Protein AF-A0A9P3UN38-F1 (afdb_monomer_lite)

Secondary structure (DSSP, 8-state):
-PPPHHHHHHHHHTTTTT-SEEEEE-S---HHHHHHHHHHHTTT----EEEEEES---HHHHHHHHHH-TT-SEEEEEE----PPPTT---

Structure (mmCIF, N/CA/C/O backbone):
data_AF-A0A9P3UN38-F1
#
_entry.id   AF-A0A9P3UN38-F1
#
loop_
_atom_site.group_PDB
_atom_site.id
_atom_site.type_symbol
_atom_site.label_atom_id
_atom_site.label_alt_id
_atom_site.label_comp_id
_atom_site.label_asym_id
_atom_site.label_entity_id
_atom_site.label_seq_id
_atom_site.pdbx_PDB_ins_code
_atom_site.Cartn_x
_atom_site.Cartn_y
_atom_site.Cartn_z
_atom_site.occupancy
_atom_site.B_iso_or_equiv
_atom_site.auth_seq_id
_atom_site.auth_comp_id
_atom_site.auth_asym_id
_atom_site.auth_atom_id
_atom_site.pdbx_PDB_model_num
ATOM 1 N N . MET A 1 1 ? 19.985 14.186 -4.025 1.00 40.50 1 MET A N 1
ATOM 2 C CA . MET A 1 1 ? 19.444 14.126 -2.655 1.00 40.50 1 MET A CA 1
ATOM 3 C C . MET A 1 1 ? 18.454 12.973 -2.622 1.00 40.50 1 MET A C 1
ATOM 5 O O . MET A 1 1 ? 17.393 13.077 -3.225 1.00 40.50 1 MET A O 1
ATOM 9 N N . PHE A 1 2 ? 18.869 11.818 -2.102 1.00 44.16 2 PHE A N 1
ATOM 10 C CA . PHE A 1 2 ? 17.982 10.663 -1.962 1.00 44.16 2 PHE A CA 1
ATOM 11 C C . PHE A 1 2 ? 17.185 10.884 -0.678 1.00 44.16 2 PHE A C 1
ATOM 13 O O . PHE A 1 2 ? 17.786 11.060 0.373 1.00 44.16 2 PHE A O 1
ATOM 20 N N . CYS A 1 3 ? 15.863 10.993 -0.800 1.00 53.16 3 CYS A N 1
ATOM 21 C CA . CYS A 1 3 ? 14.963 11.132 0.341 1.00 53.16 3 CYS A CA 1
ATOM 22 C C . CYS A 1 3 ? 15.144 9.913 1.252 1.00 53.16 3 CYS A C 1
ATOM 24 O O . CYS A 1 3 ? 15.169 8.784 0.747 1.00 53.16 3 CYS A O 1
ATOM 26 N N . ASP A 1 4 ? 15.335 10.157 2.547 1.00 69.06 4 ASP A N 1
ATOM 27 C CA . ASP A 1 4 ? 15.517 9.102 3.532 1.00 69.06 4 ASP A CA 1
ATOM 28 C C . ASP A 1 4 ? 14.251 8.227 3.572 1.00 69.06 4 ASP A C 1
ATOM 30 O O . ASP A 1 4 ? 13.112 8.709 3.486 1.00 69.06 4 ASP A O 1
ATOM 34 N N . ILE A 1 5 ? 14.466 6.916 3.636 1.00 67.31 5 ILE A N 1
ATOM 35 C CA . ILE A 1 5 ? 13.410 5.909 3.735 1.00 67.31 5 ILE A CA 1
ATOM 36 C C . ILE A 1 5 ? 12.551 6.179 4.972 1.00 67.31 5 ILE A C 1
ATOM 38 O O . ILE A 1 5 ? 11.322 6.090 4.890 1.00 67.31 5 ILE A O 1
ATOM 42 N N . ASP A 1 6 ? 13.192 6.577 6.070 1.00 70.44 6 ASP A N 1
ATOM 43 C CA . ASP A 1 6 ? 12.538 6.796 7.352 1.00 70.44 6 ASP A CA 1
ATOM 44 C C . ASP A 1 6 ? 11.698 8.072 7.328 1.00 70.44 6 ASP A C 1
ATOM 46 O O . ASP A 1 6 ? 10.583 8.099 7.846 1.00 70.44 6 ASP A O 1
ATOM 50 N N . GLU A 1 7 ? 12.166 9.106 6.631 1.00 78.25 7 GLU A N 1
ATOM 51 C CA . GLU A 1 7 ? 11.455 10.376 6.491 1.00 78.25 7 GLU A CA 1
ATOM 52 C C . GLU A 1 7 ? 10.206 10.231 5.606 1.00 78.25 7 GLU A C 1
ATOM 54 O O . GLU A 1 7 ? 9.127 10.726 5.941 1.00 78.25 7 GLU A O 1
ATOM 59 N N . THR A 1 8 ? 10.307 9.465 4.514 1.00 77.56 8 THR A N 1
ATOM 60 C CA . THR A 1 8 ? 9.151 9.170 3.651 1.00 77.56 8 THR A CA 1
ATOM 61 C C . THR A 1 8 ? 8.115 8.309 4.380 1.00 77.56 8 THR A C 1
ATOM 63 O O . THR A 1 8 ? 6.913 8.573 4.283 1.00 77.56 8 THR A O 1
ATOM 66 N N . ALA A 1 9 ? 8.559 7.288 5.121 1.00 78.56 9 ALA A N 1
ATOM 67 C CA . ALA A 1 9 ? 7.672 6.452 5.927 1.00 78.56 9 ALA A CA 1
ATOM 68 C C . ALA A 1 9 ? 6.988 7.277 7.025 1.00 78.56 9 ALA A C 1
ATOM 70 O O . ALA A 1 9 ? 5.773 7.185 7.194 1.00 78.56 9 ALA A O 1
ATOM 71 N N . ALA A 1 10 ? 7.748 8.119 7.730 1.00 81.69 10 ALA A N 1
ATOM 72 C CA . ALA A 1 10 ? 7.234 9.002 8.769 1.00 81.69 10 ALA A CA 1
ATOM 73 C C . ALA A 1 10 ? 6.193 9.981 8.220 1.00 81.69 10 ALA A C 1
ATOM 75 O O . ALA A 1 10 ? 5.154 10.180 8.845 1.00 81.69 10 ALA A O 1
ATOM 76 N N . TYR A 1 11 ? 6.423 10.546 7.031 1.00 84.38 11 TYR A N 1
ATOM 77 C CA . TYR A 1 11 ? 5.442 11.404 6.374 1.00 84.38 11 TYR A CA 1
ATOM 78 C C . TYR A 1 11 ? 4.136 10.660 6.069 1.00 84.38 11 TYR A C 1
ATOM 80 O O . TYR A 1 11 ? 3.056 11.134 6.412 1.00 84.38 11 TYR A O 1
ATOM 88 N N . LEU A 1 12 ? 4.217 9.470 5.466 1.00 82.75 12 LEU A N 1
ATOM 89 C CA . LEU A 1 12 ? 3.032 8.677 5.127 1.00 82.75 12 LEU A CA 1
ATOM 90 C C . LEU A 1 12 ? 2.267 8.201 6.370 1.00 82.75 12 LEU A C 1
ATOM 92 O O . LEU A 1 12 ? 1.036 8.188 6.356 1.00 82.75 12 LEU A O 1
ATOM 96 N N . ARG A 1 13 ? 2.975 7.877 7.460 1.00 83.25 13 ARG A N 1
ATOM 97 C CA . ARG A 1 13 ? 2.368 7.463 8.734 1.00 83.25 13 ARG A CA 1
ATOM 98 C C . ARG A 1 13 ? 1.479 8.526 9.365 1.00 83.25 13 ARG A C 1
ATOM 100 O O . ARG A 1 13 ? 0.537 8.170 10.062 1.00 83.25 13 ARG A O 1
ATOM 107 N N . GLN A 1 14 ? 1.692 9.810 9.078 1.00 87.19 14 GLN A N 1
ATOM 108 C CA . GLN A 1 14 ? 0.791 10.873 9.552 1.00 87.19 14 GLN A CA 1
ATOM 109 C C . GLN A 1 14 ? -0.653 10.672 9.066 1.00 87.19 14 GLN A C 1
ATOM 111 O O . GLN A 1 14 ? -1.595 11.158 9.689 1.00 87.19 14 GLN A O 1
ATOM 116 N N . PHE A 1 15 ? -0.832 9.914 7.983 1.00 86.19 15 PHE A N 1
ATOM 117 C CA . PHE A 1 15 ? -2.124 9.614 7.384 1.00 86.19 15 PHE A CA 1
ATOM 118 C C . PHE A 1 15 ? -2.546 8.150 7.567 1.00 86.19 15 PHE A C 1
ATOM 120 O O . PHE A 1 15 ? -3.576 7.750 7.029 1.00 86.19 15 PHE A O 1
ATOM 127 N N . GLU A 1 16 ? -1.807 7.338 8.336 1.00 83.69 16 GLU A N 1
ATOM 128 C CA . GLU A 1 16 ? -2.076 5.895 8.490 1.00 83.69 16 GLU A CA 1
ATOM 129 C C . GLU A 1 16 ? -3.483 5.594 9.037 1.00 83.69 16 GLU A C 1
ATOM 131 O O . GLU A 1 16 ? -4.003 4.507 8.815 1.00 83.69 16 GLU A O 1
ATOM 136 N N . ASN A 1 17 ? -4.087 6.556 9.750 1.00 83.12 17 ASN A N 1
ATOM 137 C CA . ASN A 1 17 ? -5.396 6.443 10.404 1.00 83.12 17 ASN A CA 1
ATOM 138 C C . ASN A 1 17 ? -6.517 7.214 9.682 1.00 83.12 17 ASN A C 1
ATOM 140 O O . ASN A 1 17 ? -7.660 7.178 10.127 1.00 83.12 17 ASN A O 1
ATOM 144 N N . THR A 1 18 ? -6.218 7.913 8.585 1.00 88.81 18 THR A N 1
ATOM 145 C CA . THR A 1 18 ? -7.214 8.694 7.827 1.00 88.81 18 THR A CA 1
ATOM 146 C C . THR A 1 18 ? -7.240 8.363 6.338 1.00 88.81 18 THR A C 1
ATOM 148 O O . THR A 1 18 ? -8.250 8.594 5.672 1.00 88.81 18 THR A O 1
ATOM 151 N N . LEU A 1 19 ? -6.156 7.810 5.793 1.00 88.00 19 LEU A N 1
ATOM 152 C CA . LEU A 1 19 ? -6.024 7.551 4.368 1.00 88.00 19 LEU A CA 1
ATOM 153 C C . LEU A 1 19 ? -6.616 6.193 3.984 1.00 88.00 19 LEU A C 1
ATOM 155 O O . LEU A 1 19 ? -5.982 5.152 4.126 1.00 88.00 19 LEU A O 1
ATOM 159 N N . THR A 1 20 ? -7.818 6.221 3.417 1.00 89.88 20 THR A N 1
ATOM 160 C CA . THR A 1 20 ? -8.508 5.023 2.904 1.00 89.88 20 THR A CA 1
ATOM 161 C C . THR A 1 20 ? -8.194 4.728 1.438 1.00 89.88 20 THR A C 1
ATOM 163 O O . THR A 1 20 ? -8.413 3.617 0.957 1.00 89.88 20 THR A O 1
ATOM 166 N N . SER A 1 21 ? -7.656 5.708 0.705 1.00 89.69 21 SER A N 1
ATOM 167 C CA . SER A 1 21 ? -7.337 5.578 -0.715 1.00 89.69 21 SER A CA 1
ATOM 168 C C . SER A 1 21 ? -6.060 6.329 -1.078 1.00 89.69 21 SER A C 1
ATOM 170 O O . SER A 1 21 ? -5.968 7.539 -0.879 1.00 89.69 21 SER A O 1
ATOM 172 N N . LEU A 1 22 ? -5.107 5.634 -1.702 1.00 87.38 22 LEU A N 1
ATOM 173 C CA . LEU A 1 22 ? -3.844 6.201 -2.174 1.00 87.38 22 LEU A CA 1
ATOM 174 C C . LEU A 1 22 ? -3.664 5.974 -3.676 1.00 87.38 22 LEU A C 1
ATOM 176 O O . LEU A 1 22 ? -3.815 4.863 -4.179 1.00 87.38 22 LEU A O 1
ATOM 180 N N . THR A 1 23 ? -3.285 7.028 -4.404 1.00 87.94 23 THR A N 1
ATOM 181 C CA . THR A 1 23 ? -2.911 6.934 -5.822 1.00 87.94 23 THR A CA 1
ATOM 182 C C . THR A 1 23 ? -1.465 7.361 -6.031 1.00 87.94 23 THR A C 1
ATOM 184 O O . THR A 1 23 ? -1.106 8.512 -5.800 1.00 87.94 23 THR A O 1
ATOM 187 N N . LEU A 1 24 ? -0.647 6.453 -6.556 1.00 82.62 24 LEU A N 1
ATOM 188 C CA . LEU A 1 24 ? 0.745 6.690 -6.912 1.00 82.62 24 LEU A CA 1
ATOM 189 C C . LEU A 1 24 ? 0.890 6.749 -8.428 1.00 82.62 24 LEU A C 1
ATOM 191 O O . LEU A 1 24 ? 0.642 5.778 -9.147 1.00 82.62 24 LEU A O 1
ATOM 195 N N . LYS A 1 25 ? 1.346 7.897 -8.924 1.00 79.00 25 LYS A N 1
ATOM 196 C CA . LYS A 1 25 ? 1.705 8.085 -10.332 1.00 79.00 25 LYS A CA 1
ATOM 197 C C . LYS A 1 25 ? 3.213 8.256 -10.411 1.00 79.00 25 LYS A C 1
ATOM 199 O O . LYS A 1 25 ? 3.727 9.339 -10.150 1.00 79.00 25 LYS A O 1
ATOM 204 N N . LYS A 1 26 ? 3.931 7.195 -10.776 1.00 70.31 26 LYS A N 1
ATOM 205 C CA . LYS A 1 26 ? 5.389 7.240 -10.927 1.00 70.31 26 LYS A CA 1
ATOM 206 C C . LYS A 1 26 ? 5.797 6.565 -12.222 1.00 70.31 26 LYS A C 1
ATOM 208 O O . LYS A 1 26 ? 5.114 5.676 -12.708 1.00 70.31 26 LYS A O 1
ATOM 213 N N . ARG A 1 27 ? 6.926 6.976 -12.804 1.00 63.69 27 ARG A N 1
ATOM 214 C CA . ARG A 1 27 ? 7.441 6.281 -13.991 1.00 63.69 27 ARG A CA 1
ATOM 215 C C . ARG A 1 27 ? 7.782 4.821 -13.657 1.00 63.69 27 ARG A C 1
ATOM 217 O O . ARG A 1 27 ? 7.382 3.916 -14.372 1.00 63.69 27 ARG A O 1
ATOM 224 N N . SER A 1 28 ? 8.448 4.581 -12.537 1.00 68.75 28 SER A N 1
ATOM 225 C CA . SER A 1 28 ? 8.727 3.234 -12.041 1.00 68.75 28 SER A CA 1
ATOM 226 C C . SER A 1 28 ? 8.667 3.231 -10.518 1.00 68.75 28 SER A C 1
ATOM 228 O O . SER A 1 28 ? 9.100 4.200 -9.885 1.00 68.75 28 SER A O 1
ATOM 230 N N . LEU A 1 29 ? 8.115 2.166 -9.939 1.00 76.12 29 LEU A N 1
ATOM 231 C CA . LEU A 1 29 ? 8.243 1.875 -8.516 1.00 76.12 29 LEU A CA 1
ATOM 232 C C . LEU A 1 29 ? 9.388 0.886 -8.337 1.00 76.12 29 LEU A C 1
ATOM 234 O O . LEU A 1 29 ? 9.462 -0.127 -9.023 1.00 76.12 29 LEU A O 1
ATOM 238 N N . SER A 1 30 ? 10.275 1.192 -7.399 1.00 83.06 30 SER A N 1
ATOM 239 C CA . SER A 1 30 ? 11.293 0.239 -6.956 1.00 83.06 30 SER A CA 1
ATOM 240 C C . SER A 1 30 ? 10.808 -0.491 -5.710 1.00 83.06 30 SER A C 1
ATOM 242 O O . SER A 1 30 ? 9.884 -0.027 -5.038 1.00 83.06 30 SER A O 1
ATOM 244 N N . TYR A 1 31 ? 11.479 -1.593 -5.375 1.00 83.56 31 TYR A N 1
ATOM 245 C CA . TYR A 1 31 ? 11.212 -2.366 -4.161 1.00 83.56 31 TYR A CA 1
ATOM 246 C C . TYR A 1 31 ? 11.177 -1.503 -2.903 1.00 83.56 31 TYR A C 1
ATOM 248 O O . TYR A 1 31 ? 10.212 -1.560 -2.148 1.00 83.56 31 TYR A O 1
ATOM 256 N N . ASN A 1 32 ? 12.150 -0.603 -2.746 1.00 84.25 32 ASN A N 1
ATOM 257 C CA . ASN A 1 32 ? 12.189 0.303 -1.600 1.00 84.25 32 ASN A CA 1
ATOM 258 C C . ASN A 1 32 ? 10.970 1.224 -1.524 1.00 84.25 32 ASN A C 1
ATOM 260 O O . ASN A 1 32 ? 10.450 1.427 -0.436 1.00 84.25 32 ASN A O 1
ATOM 264 N N . HIS A 1 33 ? 10.468 1.736 -2.652 1.00 83.69 33 HIS A N 1
ATOM 265 C CA . HIS A 1 33 ? 9.269 2.578 -2.625 1.00 83.69 33 HIS A CA 1
ATOM 266 C C . HIS A 1 33 ? 8.051 1.818 -2.099 1.00 83.69 33 HIS A C 1
ATOM 268 O O . HIS A 1 33 ? 7.278 2.369 -1.325 1.00 83.69 33 HIS A O 1
ATOM 274 N N . VAL A 1 34 ? 7.882 0.562 -2.516 1.00 84.38 34 VAL A N 1
ATOM 275 C CA . VAL A 1 34 ? 6.765 -0.276 -2.067 1.00 84.38 34 VAL A CA 1
ATOM 276 C C . VAL A 1 34 ? 6.952 -0.711 -0.615 1.00 84.38 34 VAL A C 1
ATOM 278 O O . VAL A 1 34 ? 5.984 -0.691 0.137 1.00 84.38 34 VAL A O 1
ATOM 281 N N . ARG A 1 35 ? 8.185 -1.018 -0.191 1.00 86.88 35 ARG A N 1
ATOM 282 C CA . ARG A 1 35 ? 8.513 -1.354 1.203 1.00 86.88 35 ARG A CA 1
ATOM 283 C C . ARG A 1 35 ? 8.163 -0.226 2.170 1.00 86.88 35 ARG A C 1
ATOM 285 O O . ARG A 1 35 ? 7.475 -0.482 3.147 1.00 86.88 35 ARG A O 1
ATOM 292 N N . ILE A 1 36 ? 8.574 1.006 1.869 1.00 86.25 36 ILE A N 1
ATOM 293 C CA . ILE A 1 36 ? 8.248 2.194 2.681 1.00 86.25 36 ILE A CA 1
ATOM 294 C C . ILE A 1 36 ? 6.735 2.330 2.847 1.00 86.25 36 ILE A C 1
ATOM 296 O O . ILE A 1 36 ? 6.228 2.607 3.928 1.00 86.25 36 ILE A O 1
ATOM 300 N N . LEU A 1 37 ? 6.008 2.124 1.752 1.00 84.75 37 LEU A N 1
ATOM 301 C CA . LEU A 1 37 ? 4.562 2.258 1.727 1.00 84.75 37 LEU A CA 1
ATOM 302 C C . LEU A 1 37 ? 3.889 1.175 2.568 1.00 84.75 37 LEU A C 1
ATOM 304 O O . LEU A 1 37 ? 3.038 1.472 3.396 1.00 84.75 37 LEU A O 1
ATOM 308 N N . ALA A 1 38 ? 4.334 -0.068 2.410 1.00 84.25 38 ALA A N 1
ATOM 309 C CA . ALA A 1 38 ? 3.942 -1.176 3.261 1.00 84.25 38 ALA A CA 1
ATOM 310 C C . ALA A 1 38 ? 4.198 -0.872 4.748 1.00 84.25 38 ALA A C 1
ATOM 312 O O . ALA A 1 38 ? 3.298 -1.016 5.565 1.00 84.25 38 ALA A O 1
ATOM 313 N N . GLU A 1 39 ? 5.390 -0.396 5.107 1.00 84.25 39 GLU A N 1
ATOM 314 C CA . GLU A 1 39 ? 5.770 -0.079 6.492 1.00 84.25 39 GLU A CA 1
ATOM 315 C C . GLU A 1 39 ? 4.992 1.096 7.094 1.00 84.25 39 GLU A C 1
ATOM 317 O O . GLU A 1 3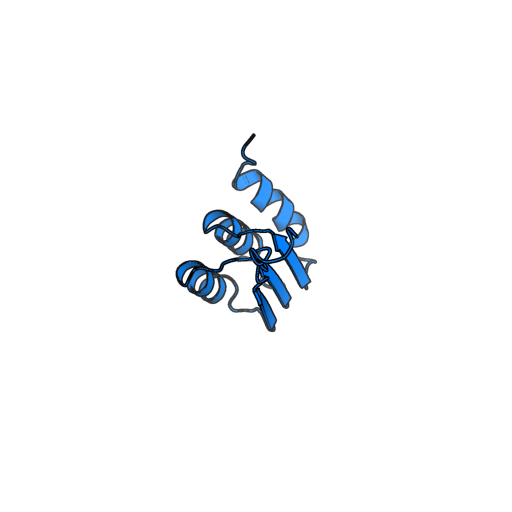9 ? 4.823 1.163 8.316 1.00 84.25 39 GLU A O 1
ATOM 322 N N . ALA A 1 40 ? 4.522 2.019 6.256 1.00 84.50 40 ALA A N 1
ATOM 323 C CA . ALA A 1 40 ? 3.701 3.139 6.686 1.00 84.50 40 ALA A CA 1
ATOM 324 C C . ALA A 1 40 ? 2.259 2.728 7.020 1.00 84.50 40 ALA A C 1
ATOM 326 O O . ALA A 1 40 ? 1.648 3.356 7.876 1.00 84.50 40 ALA A O 1
ATOM 327 N N . PHE A 1 41 ? 1.727 1.676 6.386 1.00 84.19 41 PHE A N 1
ATOM 328 C CA . PHE A 1 41 ? 0.331 1.247 6.563 1.00 84.19 41 PHE A CA 1
ATOM 329 C C . PHE A 1 41 ? 0.165 -0.126 7.246 1.00 84.19 41 PHE A C 1
ATOM 331 O O . PHE A 1 41 ? -0.963 -0.526 7.531 1.00 84.19 41 PHE A O 1
ATOM 338 N N . ALA A 1 42 ? 1.261 -0.823 7.573 1.00 77.00 42 ALA A N 1
ATOM 339 C CA . ALA A 1 42 ? 1.252 -2.171 8.157 1.00 77.00 42 ALA A CA 1
ATOM 340 C C . ALA A 1 42 ? 0.562 -2.285 9.533 1.00 77.00 42 ALA A C 1
ATOM 342 O O . ALA A 1 42 ? 0.143 -3.374 9.913 1.00 77.00 42 ALA A O 1
ATOM 343 N N . SER A 1 43 ? 0.479 -1.195 10.300 1.00 70.12 43 SER A N 1
ATOM 344 C CA . SER A 1 43 ? 0.035 -1.192 11.705 1.00 70.12 43 SER A CA 1
ATOM 345 C C . SER A 1 43 ? -1.483 -1.071 11.879 1.00 70.12 43 SER A C 1
ATOM 347 O O . SER A 1 43 ? -2.048 -1.667 12.794 1.00 70.12 43 SER A O 1
ATOM 349 N N . LYS A 1 44 ? -2.136 -0.261 11.040 1.00 66.88 44 LYS A N 1
ATOM 350 C CA . LYS A 1 44 ? -3.524 0.198 11.245 1.00 66.88 44 LYS A CA 1
ATOM 351 C C . LYS A 1 44 ? -4.465 -0.207 10.114 1.00 66.88 44 LYS A C 1
ATOM 353 O O . LYS A 1 44 ? -5.662 -0.320 10.343 1.00 66.88 44 LYS A O 1
ATOM 358 N N . ASN A 1 45 ? -3.908 -0.472 8.928 1.00 63.88 45 ASN A N 1
ATOM 359 C CA . ASN A 1 45 ? -4.518 -1.228 7.835 1.00 63.88 45 ASN A CA 1
ATOM 360 C C . ASN A 1 45 ? -5.968 -0.818 7.471 1.00 63.88 45 ASN A C 1
ATOM 362 O O . ASN A 1 45 ? -6.806 -1.667 7.172 1.00 63.88 45 ASN A O 1
ATOM 366 N N . ILE A 1 46 ? -6.246 0.493 7.494 1.00 83.75 46 ILE A N 1
ATOM 367 C CA . ILE A 1 46 ? -7.486 1.115 6.984 1.00 83.75 46 ILE A CA 1
ATOM 368 C C . ILE A 1 46 ? -7.371 1.556 5.516 1.00 83.75 46 ILE A C 1
ATOM 370 O O . ILE A 1 46 ? -8.321 2.087 4.943 1.00 83.75 46 ILE A O 1
ATOM 374 N N . LEU A 1 47 ? -6.193 1.394 4.906 1.00 86.69 47 LEU A N 1
ATOM 375 C CA . LEU A 1 47 ? -6.005 1.675 3.492 1.00 86.69 47 LEU A CA 1
ATOM 376 C C . LEU A 1 47 ? -6.742 0.595 2.695 1.00 86.69 47 LEU A C 1
ATOM 378 O O . LEU A 1 47 ? -6.266 -0.527 2.564 1.00 86.69 47 LEU A O 1
ATOM 382 N N . GLU A 1 48 ? -7.907 0.942 2.163 1.00 89.38 48 GLU A N 1
ATOM 383 C CA . GLU A 1 48 ? -8.760 0.019 1.414 1.00 89.38 48 GLU A CA 1
ATOM 384 C C . GLU A 1 48 ? -8.382 -0.034 -0.066 1.00 89.38 48 GLU A C 1
ATOM 386 O O . GLU A 1 48 ? -8.588 -1.051 -0.732 1.00 89.38 48 GLU A O 1
ATOM 391 N N . ARG A 1 49 ? -7.868 1.078 -0.609 1.00 90.19 49 ARG A N 1
ATOM 392 C CA . ARG A 1 49 ? -7.667 1.242 -2.053 1.00 90.19 49 ARG A CA 1
ATOM 393 C C . ARG A 1 49 ? -6.273 1.753 -2.369 1.00 90.19 49 ARG A C 1
ATOM 395 O O . ARG A 1 49 ? -5.866 2.826 -1.924 1.00 90.19 49 ARG A O 1
ATOM 402 N N . LEU A 1 50 ? -5.573 1.019 -3.226 1.00 88.62 50 LEU A N 1
ATOM 403 C CA . LEU A 1 50 ? -4.267 1.404 -3.743 1.00 88.62 50 LEU A CA 1
ATOM 404 C C . LEU A 1 50 ? -4.300 1.413 -5.269 1.00 88.62 50 LEU A C 1
ATOM 406 O O . LEU A 1 50 ? -4.563 0.400 -5.910 1.00 88.62 50 LEU A O 1
ATOM 410 N N . ASN A 1 51 ? -4.023 2.571 -5.862 1.00 89.31 51 ASN A N 1
ATOM 411 C CA . ASN A 1 51 ? -3.911 2.734 -7.306 1.00 89.31 51 ASN A CA 1
ATOM 412 C C . ASN A 1 51 ? -2.468 3.060 -7.683 1.00 89.31 51 ASN A C 1
ATOM 414 O O . ASN A 1 51 ? -1.934 4.105 -7.316 1.00 89.31 51 ASN A O 1
ATOM 418 N N . ILE A 1 52 ? -1.840 2.168 -8.438 1.00 85.62 52 ILE A N 1
ATOM 419 C CA . ILE A 1 52 ? -0.464 2.289 -8.893 1.00 85.62 52 ILE A CA 1
ATOM 420 C C . ILE A 1 52 ? -0.460 2.400 -10.412 1.00 85.62 52 ILE A C 1
ATOM 422 O O . ILE A 1 52 ? -0.814 1.463 -11.125 1.00 85.62 52 ILE A O 1
ATOM 426 N N . ALA A 1 53 ? 0.022 3.531 -10.923 1.00 84.12 53 ALA A N 1
ATOM 427 C CA . ALA A 1 53 ? 0.278 3.717 -12.345 1.00 84.12 53 ALA A CA 1
ATOM 428 C C . ALA A 1 53 ? 1.787 3.803 -12.609 1.00 84.12 53 ALA A C 1
ATOM 430 O O . ALA A 1 53 ? 2.400 4.814 -12.257 1.00 84.12 53 ALA A O 1
ATOM 431 N N . VAL A 1 54 ? 2.359 2.778 -13.255 1.00 79.25 54 VAL A N 1
ATOM 432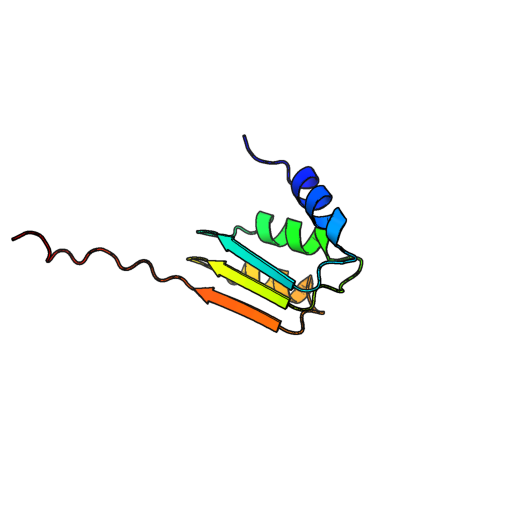 C CA . VAL A 1 54 ? 3.805 2.633 -13.533 1.00 79.25 54 VAL A CA 1
ATOM 433 C C . VAL A 1 54 ? 4.082 2.070 -14.930 1.00 79.25 54 VAL A C 1
ATOM 435 O O . VAL A 1 54 ? 3.207 1.470 -15.544 1.00 79.25 54 VAL A O 1
ATOM 438 N N . TYR A 1 55 ? 5.299 2.264 -15.447 1.00 72.62 55 TYR A N 1
ATOM 439 C CA . TYR A 1 55 ? 5.769 1.649 -16.701 1.00 72.62 55 TYR A CA 1
ATOM 440 C C . TYR A 1 55 ? 6.279 0.213 -16.520 1.00 72.62 55 TYR A C 1
ATOM 442 O O . TYR A 1 55 ? 6.504 -0.469 -17.507 1.00 72.62 55 TYR A O 1
ATOM 450 N N . SER A 1 56 ? 6.539 -0.231 -15.290 1.00 73.06 56 SER A N 1
ATOM 451 C CA . SER A 1 56 ? 7.015 -1.586 -15.003 1.00 73.06 56 SER A CA 1
ATOM 452 C C . SER A 1 56 ? 6.719 -1.946 -13.549 1.00 73.06 56 SER A C 1
ATOM 454 O O . SER A 1 56 ? 6.810 -1.090 -12.664 1.00 73.06 56 SER A O 1
ATOM 456 N N . LEU A 1 57 ? 6.346 -3.204 -13.328 1.00 74.88 57 LEU A N 1
ATOM 457 C CA . LEU A 1 57 ? 6.093 -3.821 -12.029 1.00 74.88 57 LEU A CA 1
ATOM 458 C C . LEU A 1 57 ? 6.787 -5.179 -12.039 1.00 74.88 57 LEU A C 1
ATOM 460 O O . LEU A 1 57 ? 6.477 -6.017 -12.883 1.00 74.88 57 LEU A O 1
ATOM 464 N N . SER A 1 58 ? 7.739 -5.393 -11.133 1.00 84.12 58 SER A N 1
ATOM 465 C CA . SER A 1 58 ? 8.361 -6.708 -10.998 1.00 84.12 58 SER A CA 1
ATOM 466 C C . SER A 1 58 ? 7.470 -7.645 -10.170 1.00 84.12 58 SER A C 1
ATOM 468 O O . SER A 1 58 ? 6.754 -7.176 -9.280 1.00 84.12 58 SER A O 1
ATOM 470 N N . PRO A 1 59 ? 7.530 -8.969 -10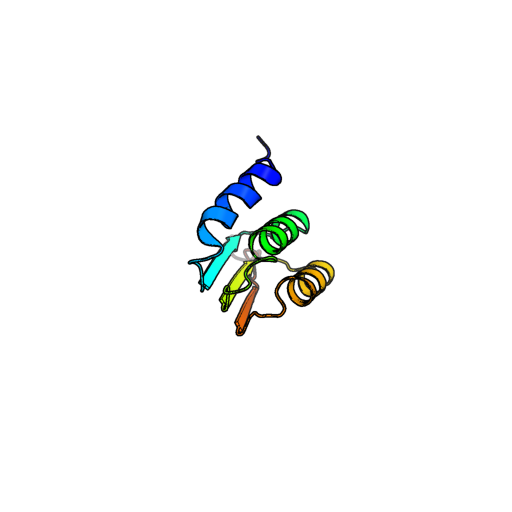.394 1.00 85.12 59 PRO A N 1
ATOM 471 C CA . PRO A 1 59 ? 6.783 -9.941 -9.592 1.00 85.12 59 PRO A CA 1
ATOM 472 C C . PRO A 1 59 ? 7.052 -9.811 -8.087 1.00 85.12 59 PRO A C 1
ATOM 474 O O . PRO A 1 59 ? 6.133 -9.893 -7.281 1.00 85.12 59 PRO A O 1
ATOM 477 N N . SER A 1 60 ? 8.294 -9.504 -7.703 1.00 87.62 60 SER A N 1
ATOM 478 C CA . SER A 1 60 ? 8.696 -9.297 -6.306 1.00 87.62 60 SER A CA 1
ATOM 479 C C . SER A 1 60 ? 7.937 -8.150 -5.629 1.00 87.62 60 SER A C 1
ATOM 481 O O . SER A 1 60 ? 7.658 -8.215 -4.437 1.00 87.62 60 SER A O 1
ATOM 483 N N . LEU A 1 61 ? 7.582 -7.100 -6.379 1.00 84.50 61 LEU A N 1
ATOM 484 C CA . LEU A 1 61 ? 6.769 -5.997 -5.860 1.00 84.50 61 LEU A CA 1
ATOM 485 C C . LEU A 1 61 ? 5.333 -6.425 -5.585 1.00 84.50 61 LEU A C 1
ATOM 487 O O . LEU A 1 61 ? 4.744 -5.976 -4.608 1.00 84.50 61 LEU A O 1
ATOM 491 N N . LEU A 1 62 ? 4.774 -7.271 -6.452 1.00 84.88 62 LEU A N 1
ATOM 492 C CA . LEU A 1 62 ? 3.417 -7.786 -6.289 1.00 84.88 62 LEU A CA 1
ATOM 493 C C . LEU A 1 62 ? 3.317 -8.676 -5.052 1.00 84.88 62 LEU A C 1
ATOM 495 O O . LEU A 1 62 ? 2.377 -8.520 -4.279 1.00 84.88 62 LEU A O 1
ATOM 499 N N . VAL A 1 63 ? 4.312 -9.541 -4.837 1.00 88.69 63 VAL A N 1
ATOM 500 C CA . VAL A 1 63 ? 4.403 -10.375 -3.630 1.00 88.69 63 VAL A CA 1
ATOM 501 C C . VAL A 1 63 ? 4.464 -9.498 -2.380 1.00 88.69 63 VAL A C 1
ATOM 503 O O . VAL A 1 63 ? 3.657 -9.674 -1.475 1.00 88.69 63 VAL A O 1
ATOM 506 N N . LEU A 1 64 ? 5.338 -8.486 -2.365 1.00 87.31 64 LEU A N 1
ATOM 507 C CA . LEU A 1 64 ? 5.459 -7.580 -1.222 1.00 87.31 64 LEU A CA 1
ATOM 508 C C . LEU A 1 64 ? 4.152 -6.823 -0.924 1.00 87.31 64 LEU A C 1
ATOM 510 O O . LEU A 1 64 ? 3.780 -6.675 0.239 1.00 87.31 64 LEU A O 1
ATOM 514 N N . LEU A 1 65 ? 3.448 -6.345 -1.958 1.00 84.88 65 LEU A N 1
ATOM 515 C CA . LEU A 1 65 ? 2.141 -5.697 -1.802 1.00 84.88 65 LEU A CA 1
ATOM 516 C C . LEU A 1 65 ? 1.110 -6.659 -1.206 1.00 84.88 65 LEU A C 1
ATOM 518 O O . LEU A 1 65 ? 0.393 -6.272 -0.289 1.00 84.88 65 LEU A O 1
ATOM 522 N N . ALA A 1 66 ? 1.056 -7.898 -1.696 1.00 84.00 66 ALA A N 1
ATOM 523 C CA . ALA A 1 66 ? 0.120 -8.905 -1.208 1.00 84.00 66 ALA A CA 1
ATOM 524 C C . ALA A 1 66 ? 0.388 -9.290 0.256 1.00 84.00 66 ALA A C 1
ATOM 526 O O . ALA A 1 66 ? -0.548 -9.421 1.038 1.00 84.00 66 ALA A O 1
ATOM 527 N N . GLU A 1 67 ? 1.659 -9.428 0.641 1.00 86.00 67 GLU A N 1
ATOM 528 C CA . GLU A 1 67 ? 2.045 -9.788 2.009 1.00 86.00 67 GLU A CA 1
ATOM 529 C C . GLU A 1 67 ? 1.792 -8.665 3.016 1.00 86.00 67 GLU A C 1
ATOM 531 O O . GLU A 1 67 ? 1.408 -8.924 4.155 1.00 86.00 67 GLU A O 1
ATOM 536 N N . LYS A 1 68 ? 2.059 -7.413 2.628 1.00 84.75 68 LYS A N 1
ATOM 537 C CA . LYS A 1 68 ? 2.063 -6.285 3.569 1.00 84.75 68 LYS A CA 1
ATOM 538 C C . LYS A 1 68 ? 0.779 -5.473 3.578 1.00 84.75 68 LYS A C 1
ATOM 540 O O . LYS A 1 68 ? 0.493 -4.832 4.583 1.00 84.75 68 LYS A O 1
ATOM 545 N N . LEU A 1 69 ? 0.028 -5.483 2.483 1.00 83.06 69 LEU A N 1
ATOM 546 C CA . LEU A 1 69 ? -1.217 -4.734 2.323 1.00 83.06 69 LEU A CA 1
ATOM 547 C C . LEU A 1 69 ? -2.383 -5.692 2.047 1.00 83.06 69 LEU A C 1
ATOM 549 O O . LEU A 1 69 ? -3.190 -5.478 1.144 1.00 83.06 69 LEU A O 1
ATOM 553 N N . SER A 1 70 ? -2.469 -6.762 2.838 1.00 81.31 70 SER A N 1
ATOM 554 C CA . SER A 1 70 ? -3.479 -7.819 2.702 1.00 81.31 70 SER A CA 1
ATOM 555 C C . SER A 1 70 ? -4.921 -7.354 2.946 1.00 81.31 70 SER A C 1
ATOM 557 O O . SER A 1 70 ? -5.850 -8.031 2.517 1.00 81.31 70 SER A O 1
ATOM 559 N N . ASN A 1 71 ? -5.122 -6.194 3.580 1.00 81.81 71 ASN A N 1
ATOM 560 C CA . ASN A 1 71 ? -6.453 -5.624 3.821 1.00 81.81 71 ASN A CA 1
ATOM 561 C C . ASN A 1 71 ? -6.960 -4.733 2.678 1.00 81.81 71 ASN A C 1
ATOM 563 O O . ASN A 1 71 ? -8.060 -4.187 2.773 1.00 81.81 71 ASN A O 1
ATOM 567 N N . LEU A 1 72 ? -6.186 -4.570 1.598 1.00 86.00 72 LEU A N 1
ATOM 568 C CA . LEU A 1 72 ? -6.658 -3.841 0.426 1.00 86.00 72 LEU A CA 1
ATOM 569 C C . LEU A 1 72 ? -7.887 -4.541 -0.158 1.00 86.00 72 LEU A C 1
ATOM 571 O O . LEU A 1 72 ? -7.821 -5.674 -0.626 1.00 86.00 72 LEU A O 1
ATOM 575 N N . GLN A 1 73 ? -9.000 -3.818 -0.206 1.00 88.81 73 GLN A N 1
ATOM 576 C CA . GLN A 1 73 ? -10.202 -4.246 -0.917 1.00 88.81 73 GLN A CA 1
ATOM 577 C C . GLN A 1 73 ? -10.023 -4.091 -2.425 1.00 88.81 73 GLN A C 1
ATOM 579 O O . GLN A 1 73 ? -10.645 -4.794 -3.219 1.00 88.81 73 GLN A O 1
ATOM 584 N N . SER A 1 74 ? -9.206 -3.126 -2.852 1.00 89.69 74 SER A N 1
ATOM 585 C CA . SER A 1 74 ? -8.943 -2.898 -4.267 1.00 89.69 74 SER A CA 1
ATOM 586 C C . SER A 1 74 ? -7.501 -2.490 -4.527 1.00 89.69 74 SER A C 1
ATOM 588 O O . SER A 1 74 ? -7.005 -1.491 -4.002 1.00 89.69 74 SER A O 1
ATOM 590 N N . LEU A 1 75 ? -6.857 -3.233 -5.426 1.00 86.88 75 LEU A N 1
ATOM 591 C CA . LEU A 1 75 ? -5.557 -2.905 -5.994 1.00 86.88 75 LEU A CA 1
ATOM 592 C C . LEU A 1 75 ? -5.712 -2.650 -7.496 1.00 86.88 75 LEU A C 1
ATOM 594 O O . LEU A 1 75 ? -5.980 -3.566 -8.271 1.00 86.88 75 LEU A O 1
ATOM 598 N N . TYR A 1 76 ? -5.514 -1.402 -7.914 1.00 87.38 76 TYR A N 1
ATOM 599 C CA . TYR A 1 76 ? -5.525 -1.015 -9.322 1.00 87.38 76 TYR A CA 1
ATOM 600 C C . TYR A 1 76 ? -4.096 -0.879 -9.832 1.00 87.38 76 TYR A C 1
ATOM 602 O O . TYR A 1 76 ? -3.351 -0.004 -9.392 1.00 87.38 76 TYR A O 1
ATOM 610 N N . LEU A 1 77 ? -3.721 -1.722 -10.793 1.00 83.31 77 LEU A N 1
ATOM 611 C CA . LEU A 1 77 ? -2.416 -1.674 -11.447 1.00 83.31 77 LEU A CA 1
ATOM 612 C C . LEU A 1 77 ? -2.584 -1.190 -12.883 1.00 83.31 77 LEU A C 1
ATOM 614 O O . LEU A 1 77 ? -3.172 -1.868 -13.723 1.00 83.31 77 LEU A O 1
ATOM 618 N N . ARG A 1 78 ? -2.051 -0.005 -13.183 1.00 81.50 78 ARG A N 1
ATOM 619 C CA . ARG A 1 78 ? -2.070 0.565 -14.529 1.00 81.50 78 ARG A CA 1
ATOM 620 C C . ARG A 1 78 ? -0.668 0.581 -15.117 1.00 81.50 78 ARG A C 1
ATOM 622 O O . ARG A 1 78 ? 0.146 1.445 -14.790 1.00 81.50 78 ARG A O 1
ATOM 629 N N . HIS A 1 79 ? -0.432 -0.326 -16.058 1.00 73.25 79 HIS A N 1
ATOM 630 C CA . HIS A 1 79 ? 0.767 -0.314 -16.883 1.00 73.25 79 HIS A CA 1
ATOM 631 C C . HIS A 1 79 ? 0.666 0.806 -17.929 1.00 73.25 79 HIS A C 1
ATOM 633 O O . HIS A 1 79 ? -0.215 0.794 -18.791 1.00 73.25 79 HIS A O 1
ATOM 639 N N . ARG A 1 80 ? 1.536 1.817 -17.855 1.00 7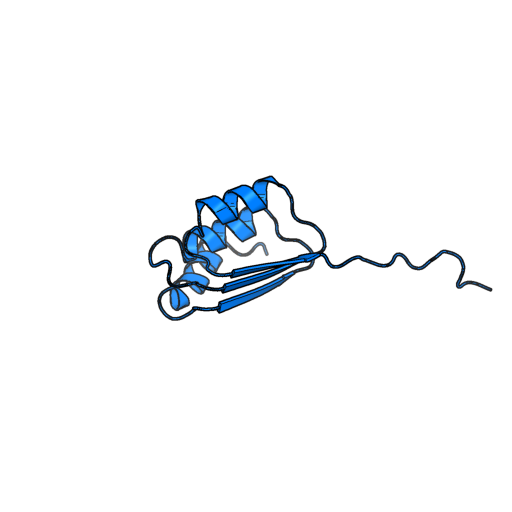0.12 80 ARG A N 1
ATOM 640 C CA . ARG A 1 80 ? 1.641 2.820 -18.922 1.00 70.12 80 ARG A CA 1
ATOM 641 C C . ARG A 1 80 ? 2.551 2.249 -19.999 1.00 70.12 80 ARG A C 1
ATOM 643 O O . ARG A 1 80 ? 3.716 2.004 -19.738 1.00 70.12 80 ARG A O 1
ATOM 650 N N . TYR A 1 81 ? 2.036 2.024 -21.203 1.00 63.12 81 TYR A N 1
ATOM 651 C CA . TYR A 1 81 ? 2.883 1.670 -22.339 1.00 63.12 81 TYR A CA 1
ATOM 652 C C . TYR A 1 81 ? 3.533 2.948 -22.875 1.00 63.12 81 TYR A C 1
ATOM 654 O O . TYR A 1 81 ? 2.834 3.918 -23.181 1.00 63.12 81 TYR A O 1
ATOM 662 N N . ARG A 1 82 ? 4.865 2.987 -22.971 1.00 60.78 82 ARG A N 1
ATOM 663 C CA . ARG A 1 82 ? 5.542 4.063 -23.699 1.00 60.78 82 ARG A CA 1
ATOM 664 C C . ARG A 1 82 ? 5.459 3.693 -25.177 1.00 60.78 82 ARG A C 1
ATOM 666 O O . ARG A 1 82 ? 6.159 2.787 -25.610 1.00 60.78 82 ARG A O 1
ATOM 673 N N . ARG A 1 83 ? 4.589 4.361 -25.942 1.00 56.56 83 ARG A N 1
ATOM 674 C CA . ARG A 1 83 ? 4.665 4.304 -27.408 1.00 56.56 83 ARG A CA 1
ATOM 675 C C . ARG A 1 83 ? 6.049 4.832 -27.788 1.00 56.56 83 ARG A C 1
ATOM 677 O O . ARG A 1 83 ? 6.345 6.000 -27.535 1.00 56.56 83 ARG A O 1
ATOM 684 N N . SER A 1 84 ? 6.914 3.967 -28.302 1.00 61.16 84 SER A N 1
ATOM 685 C CA . SER A 1 84 ? 8.104 4.416 -29.021 1.00 61.16 84 SER A CA 1
ATOM 686 C C . SER A 1 84 ? 7.618 5.248 -30.212 1.00 61.16 84 SER A C 1
ATOM 688 O O . SER A 1 84 ? 6.658 4.815 -30.858 1.00 61.16 84 SER A O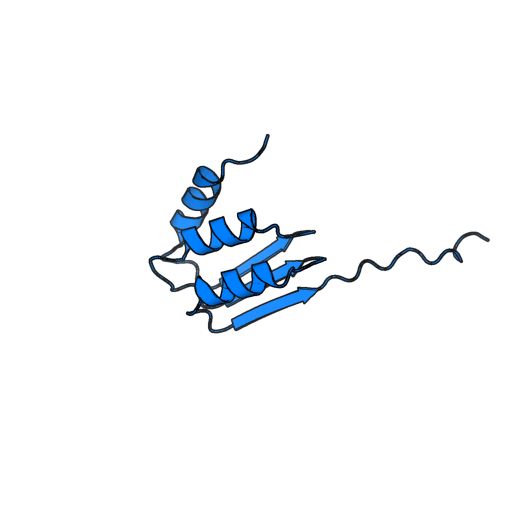 1
ATOM 690 N N . PRO A 1 85 ? 8.207 6.422 -30.505 1.00 56.50 85 PRO A N 1
ATOM 691 C CA . PRO A 1 85 ? 7.947 7.093 -31.772 1.00 56.50 85 PRO A CA 1
ATOM 692 C C . PRO A 1 85 ? 8.305 6.090 -32.864 1.00 56.50 85 PRO A C 1
ATOM 694 O O . PRO A 1 85 ? 9.422 5.568 -32.876 1.00 56.50 85 PRO A O 1
ATOM 697 N N . SER A 1 86 ? 7.338 5.715 -33.697 1.00 58.00 86 SER A N 1
ATOM 698 C CA . SER A 1 86 ? 7.639 4.828 -34.812 1.00 58.00 86 SER A CA 1
ATOM 699 C C . SER A 1 86 ? 8.597 5.565 -35.740 1.00 58.00 86 SER A C 1
ATOM 701 O O . SER A 1 86 ? 8.381 6.748 -36.000 1.00 58.00 86 SER A O 1
ATOM 703 N N . ALA A 1 87 ? 9.629 4.888 -36.236 1.00 59.72 87 ALA A N 1
ATOM 704 C CA . ALA A 1 87 ? 10.679 5.453 -37.088 1.00 59.72 87 ALA A CA 1
ATOM 705 C C . ALA A 1 87 ? 10.191 5.924 -38.483 1.00 59.72 87 ALA A C 1
ATOM 707 O O . ALA A 1 87 ? 10.984 6.007 -39.412 1.00 59.72 87 ALA A O 1
ATOM 708 N N . TYR A 1 88 ? 8.896 6.211 -38.639 1.00 60.16 88 TYR A N 1
ATOM 709 C CA . TYR A 1 88 ? 8.237 6.567 -39.894 1.00 60.16 88 TYR A CA 1
ATOM 710 C C . TYR A 1 88 ? 7.773 8.037 -39.944 1.00 60.16 88 TYR A C 1
ATOM 712 O O . TYR A 1 88 ? 7.189 8.441 -40.940 1.00 60.16 88 TYR A O 1
ATOM 720 N N . GLU A 1 89 ? 8.025 8.849 -38.908 1.00 52.25 89 GLU A N 1
ATOM 721 C CA . GLU A 1 89 ? 7.713 10.296 -38.896 1.00 52.25 89 GLU A CA 1
ATOM 722 C C . GLU A 1 89 ? 8.961 11.164 -39.138 1.00 52.25 89 GLU A C 1
ATOM 724 O O . GLU A 1 89 ? 9.243 12.117 -38.414 1.00 52.25 89 GLU A O 1
ATOM 729 N N . VAL A 1 90 ? 9.742 10.821 -40.161 1.00 54.22 90 VAL A N 1
ATOM 730 C CA . VAL A 1 90 ? 10.673 11.768 -40.787 1.00 54.22 90 VAL A CA 1
ATOM 731 C C . VAL A 1 90 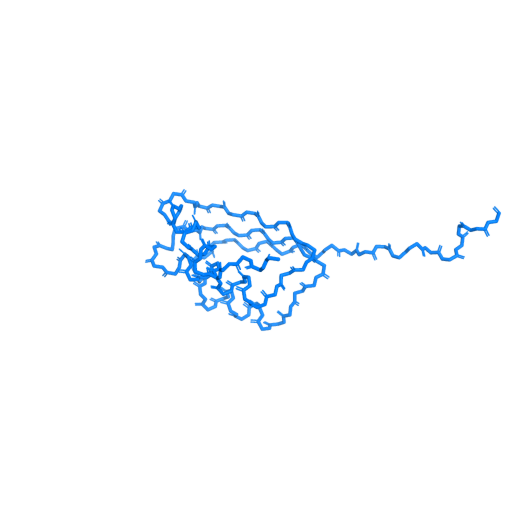? 10.605 11.530 -42.290 1.00 54.22 90 VAL A C 1
ATOM 733 O O . VAL A 1 90 ? 11.209 10.602 -42.824 1.00 54.22 90 VAL A O 1
ATOM 736 N N . SER A 1 91 ? 9.776 12.317 -42.964 1.00 53.28 91 SER A N 1
ATOM 737 C CA . SER A 1 91 ? 9.746 12.482 -44.417 1.00 53.28 91 SER A CA 1
ATOM 738 C C . SER A 1 91 ? 9.462 13.943 -44.709 1.00 53.28 91 SER A C 1
ATOM 740 O O . SER A 1 91 ? 8.589 14.502 -44.007 1.00 53.28 91 SER A O 1
#

pLDDT: mean 77.84, std 11.68, range [40.5, 90.19]

InterPro domains:
  IPR032675 Leucine-rich repeat domain superfamily [G3DSA:3.80.10.10] (4-87)

Radius of gyration: 15.77 Å; chains: 1; bounding box: 30×24×56 Å

Foldseek 3Di:
DDPDLVNLLVVLLVCLPPAQEDEDDDQDDDPSNLVSVLSSNQPRQNNQYYAYEYQDDDPVSVVSCCVRNVNHVYYHYHHDHDPDPPPPPDD

Sequence (91 aa):
MFCDIDETAAYLRQFENTLTSLTLKKRSLSYNHVRILAEAFASKNILERLNIAVYSLSPSLLVLLAEKLSNLQSLYLRHRYRRSPSAYEVS

Organism: Lyophyllum shimeji (NCBI:txid47721)